Protein AF-A0AAV2MYN9-F1 (afdb_monomer_lite)

Radius of gyration: 18.27 Å; chains: 1; bounding box: 52×39×46 Å

Structure (mmCIF, N/CA/C/O backbone):
data_AF-A0AAV2MYN9-F1
#
_entry.id   AF-A0AAV2MYN9-F1
#
loop_
_atom_site.group_PDB
_atom_site.id
_atom_site.type_symbol
_atom_site.label_atom_id
_atom_site.label_alt_id
_atom_site.label_com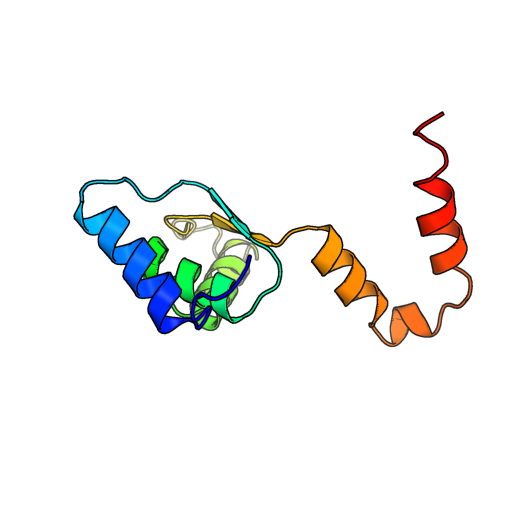p_id
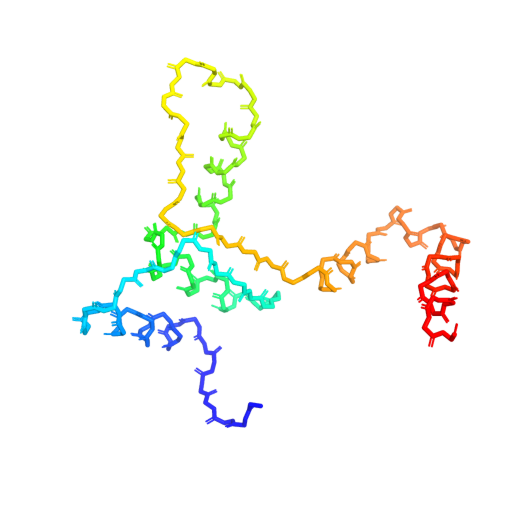_atom_site.label_asym_id
_atom_site.label_entity_id
_atom_site.label_seq_id
_atom_site.pdbx_PDB_ins_code
_atom_site.Cartn_x
_atom_site.Cartn_y
_atom_site.Cartn_z
_atom_site.occupancy
_atom_site.B_iso_or_equiv
_atom_site.auth_seq_id
_atom_site.auth_comp_id
_atom_site.auth_asym_id
_atom_site.auth_atom_id
_atom_site.pdbx_PDB_model_num
ATOM 1 N N . MET A 1 1 ? 2.064 -12.622 -17.242 1.00 49.38 1 MET A N 1
ATOM 2 C CA . MET A 1 1 ? 0.868 -11.763 -17.371 1.00 49.38 1 MET A CA 1
ATOM 3 C C . MET A 1 1 ? 0.956 -11.069 -18.715 1.00 49.38 1 MET A C 1
ATOM 5 O O . MET A 1 1 ? 1.755 -10.157 -18.871 1.00 49.38 1 MET A O 1
ATOM 9 N N . LEU A 1 2 ? 0.272 -11.617 -19.716 1.00 42.84 2 LEU A N 1
ATOM 10 C CA . LEU A 1 2 ? 0.293 -11.121 -21.089 1.00 42.84 2 LEU A CA 1
ATOM 11 C C . LEU A 1 2 ? -0.953 -10.252 -21.305 1.00 42.84 2 LEU A C 1
ATOM 13 O O . LEU A 1 2 ? -2.064 -10.744 -21.169 1.00 42.84 2 LEU A O 1
ATOM 17 N N . SER A 1 3 ? -0.732 -8.988 -21.676 1.00 50.91 3 SER A N 1
ATOM 18 C CA . SER A 1 3 ? -1.673 -8.143 -22.427 1.00 50.91 3 SER A CA 1
ATOM 19 C C . SER A 1 3 ? -2.965 -7.646 -21.743 1.00 50.91 3 SER A C 1
ATOM 21 O O . SER A 1 3 ? -3.985 -7.495 -22.413 1.00 50.91 3 SER A O 1
ATOM 23 N N . GLU A 1 4 ? -2.928 -7.247 -20.471 1.00 60.12 4 GLU A N 1
ATOM 24 C CA . GLU A 1 4 ? -3.925 -6.294 -19.955 1.00 60.12 4 GLU A CA 1
ATOM 25 C C . GLU A 1 4 ? -3.257 -4.973 -19.579 1.00 60.12 4 GLU A C 1
ATOM 27 O O . GLU A 1 4 ? -2.080 -4.907 -19.226 1.00 60.12 4 GLU A O 1
ATOM 32 N N . LYS A 1 5 ? -3.987 -3.871 -19.729 1.00 66.88 5 LYS A N 1
ATOM 33 C CA . LYS A 1 5 ? -3.485 -2.529 -19.440 1.00 66.88 5 LYS A CA 1
ATOM 34 C C . LYS A 1 5 ? -3.301 -2.406 -17.921 1.00 66.88 5 LYS A C 1
ATOM 36 O O . LYS A 1 5 ? -4.220 -2.035 -17.209 1.00 66.88 5 LYS A O 1
ATOM 41 N N . HIS A 1 6 ? -2.114 -2.732 -17.410 1.00 73.44 6 HIS A N 1
ATOM 42 C CA . HIS A 1 6 ? -1.792 -2.716 -15.975 1.00 73.44 6 HIS A CA 1
ATOM 43 C C . HIS A 1 6 ? -1.504 -1.298 -15.445 1.00 73.44 6 HIS A C 1
ATOM 45 O O . HIS A 1 6 ? -0.503 -1.066 -14.763 1.00 73.44 6 HIS A O 1
ATOM 51 N N . ASN A 1 7 ? -2.349 -0.324 -15.791 1.00 87.62 7 ASN A N 1
ATOM 52 C CA . ASN A 1 7 ? -2.272 1.005 -15.197 1.00 87.62 7 ASN A CA 1
ATOM 53 C C . ASN A 1 7 ? -3.039 1.039 -13.865 1.00 87.62 7 ASN A C 1
ATOM 55 O O . ASN A 1 7 ? -3.872 0.179 -13.576 1.00 87.62 7 ASN A O 1
ATOM 59 N N . THR A 1 8 ? -2.732 2.036 -13.036 1.00 91.69 8 THR A N 1
ATOM 60 C CA . THR A 1 8 ? -3.364 2.214 -11.723 1.00 91.69 8 THR A CA 1
ATOM 61 C C . THR A 1 8 ? -4.889 2.217 -11.819 1.00 91.69 8 THR A C 1
ATOM 63 O O . THR A 1 8 ? -5.550 1.516 -11.063 1.00 91.69 8 THR A O 1
ATOM 66 N N . GLU A 1 9 ? -5.432 2.973 -12.775 1.00 93.12 9 GLU A N 1
ATOM 67 C CA . GLU A 1 9 ? -6.873 3.180 -12.954 1.00 93.12 9 GLU A CA 1
ATOM 68 C C . GLU A 1 9 ? -7.614 1.870 -13.223 1.00 93.12 9 GLU A C 1
ATOM 70 O O . GLU A 1 9 ? -8.647 1.611 -12.612 1.00 93.12 9 GLU A O 1
ATOM 75 N N . PHE A 1 10 ? -7.077 1.027 -14.110 1.00 93.00 10 PHE A N 1
ATOM 76 C CA . PHE A 1 10 ? -7.695 -0.246 -14.463 1.00 93.00 10 PHE A CA 1
ATOM 77 C C . PHE A 1 10 ? -7.703 -1.214 -13.278 1.00 93.00 10 PHE A C 1
ATOM 79 O O . PHE A 1 10 ? -8.738 -1.799 -12.961 1.00 93.00 10 PHE A O 1
ATOM 86 N N . ILE A 1 11 ? -6.569 -1.337 -12.582 1.00 93.38 11 ILE A N 1
ATOM 87 C CA . ILE A 1 11 ? -6.442 -2.218 -11.414 1.00 93.38 11 ILE A CA 1
ATOM 88 C C . ILE A 1 11 ? -7.373 -1.737 -10.294 1.00 93.38 11 ILE A C 1
ATOM 90 O O . ILE A 1 11 ? -8.090 -2.535 -9.694 1.00 93.38 11 ILE A O 1
ATOM 94 N N . GLU A 1 12 ? -7.406 -0.430 -10.030 1.00 95.06 12 GLU A N 1
ATOM 95 C CA . GLU A 1 12 ? -8.267 0.153 -9.002 1.00 95.06 12 GLU A CA 1
ATOM 96 C C . GLU A 1 12 ? -9.748 -0.041 -9.338 1.00 95.06 12 GLU A C 1
ATOM 98 O O . GLU A 1 12 ? -10.535 -0.426 -8.471 1.00 95.06 12 GLU A O 1
ATOM 103 N N . TYR A 1 13 ? -10.132 0.176 -10.599 1.00 94.69 13 TYR A N 1
ATOM 104 C CA . TYR A 1 13 ? -11.493 -0.052 -11.072 1.00 94.69 13 TYR A CA 1
ATOM 105 C C . TYR A 1 13 ? -11.922 -1.509 -10.888 1.00 94.69 13 TYR A C 1
ATOM 107 O O . TYR A 1 13 ? -13.031 -1.769 -10.413 1.00 94.69 13 TYR A O 1
ATOM 115 N N . TRP A 1 14 ? -11.052 -2.457 -11.237 1.00 94.25 14 TRP A N 1
ATOM 116 C CA . TRP A 1 14 ? -11.329 -3.880 -11.077 1.00 94.25 14 TRP A CA 1
ATOM 117 C C . TRP A 1 14 ? -11.525 -4.246 -9.599 1.00 94.25 14 TRP A C 1
ATOM 119 O O . TRP A 1 14 ? -12.551 -4.827 -9.244 1.00 94.25 14 TRP A O 1
ATOM 129 N N . LEU A 1 15 ? -10.623 -3.800 -8.717 1.00 95.12 15 LEU A N 1
ATOM 130 C CA . LEU A 1 15 ? -10.719 -4.034 -7.271 1.00 95.12 15 LEU A CA 1
ATOM 131 C C . LEU A 1 15 ? -11.985 -3.414 -6.665 1.00 95.12 15 LEU A C 1
ATOM 133 O O . LEU A 1 15 ? -12.698 -4.070 -5.910 1.00 95.12 15 LEU A O 1
ATOM 137 N N . LYS A 1 16 ? -12.322 -2.170 -7.024 1.00 95.81 16 LYS A N 1
ATOM 138 C CA . LYS A 1 16 ? -13.561 -1.525 -6.560 1.00 95.81 16 LYS A CA 1
ATOM 139 C C . LYS A 1 16 ? -14.808 -2.223 -7.091 1.00 95.81 16 LYS A C 1
ATOM 141 O O . LYS A 1 16 ? -15.813 -2.291 -6.393 1.00 95.81 16 LYS A O 1
ATOM 146 N N . SER A 1 17 ? -14.772 -2.736 -8.319 1.00 95.94 17 SER A N 1
ATOM 147 C CA . SER A 1 17 ? -15.876 -3.522 -8.879 1.00 95.94 17 SER A CA 1
ATOM 148 C C . SER A 1 17 ? -16.081 -4.812 -8.099 1.00 95.94 17 SER A C 1
ATOM 150 O O . SER A 1 17 ? -17.211 -5.115 -7.734 1.00 95.94 17 SER A O 1
ATOM 152 N N . TRP A 1 18 ? -14.993 -5.495 -7.752 1.00 94.56 18 TRP A N 1
ATOM 153 C CA . TRP A 1 18 ? -15.032 -6.680 -6.906 1.00 94.56 18 TRP A CA 1
ATOM 154 C C . TRP A 1 18 ? -15.649 -6.393 -5.525 1.00 94.56 18 TRP A C 1
ATOM 156 O O . TRP A 1 18 ? -16.563 -7.103 -5.109 1.00 94.56 18 TRP A O 1
ATOM 166 N N . LEU A 1 19 ? -15.260 -5.294 -4.866 1.00 95.44 19 LEU A N 1
ATOM 167 C CA . LEU A 1 19 ? -15.880 -4.860 -3.602 1.00 95.44 19 LEU A CA 1
ATOM 168 C C . LEU A 1 19 ? -17.377 -4.535 -3.760 1.00 95.44 19 LEU A C 1
ATOM 170 O O . LEU A 1 19 ? -18.190 -4.924 -2.925 1.00 95.44 19 LEU A O 1
ATOM 174 N N . ARG A 1 20 ? -17.771 -3.860 -4.851 1.00 96.31 20 ARG A N 1
ATOM 175 C CA . ARG A 1 20 ? -19.185 -3.540 -5.143 1.00 96.31 20 ARG A CA 1
ATOM 176 C C . ARG A 1 20 ? -20.055 -4.778 -5.350 1.00 96.31 20 ARG A C 1
ATOM 178 O O . ARG A 1 20 ? -21.253 -4.710 -5.104 1.00 96.31 20 ARG A O 1
ATOM 185 N N . MET A 1 21 ? -19.469 -5.896 -5.774 1.00 96.75 21 MET A N 1
ATOM 186 C CA . MET A 1 21 ? -20.167 -7.181 -5.892 1.00 96.75 21 MET A CA 1
ATOM 187 C C . MET A 1 21 ? -20.395 -7.871 -4.534 1.00 96.75 21 MET A C 1
ATOM 189 O O . MET A 1 21 ? -20.936 -8.972 -4.500 1.00 96.75 21 MET A O 1
ATOM 193 N N . GLY A 1 22 ? -20.004 -7.238 -3.423 1.00 94.94 22 GLY A N 1
ATOM 194 C CA . GLY A 1 22 ? -20.201 -7.748 -2.066 1.00 94.94 22 GLY A CA 1
ATOM 195 C C . GLY A 1 22 ? -18.989 -8.481 -1.493 1.00 94.94 22 GLY A C 1
ATOM 196 O O . GLY A 1 22 ? -19.093 -9.065 -0.418 1.00 94.94 22 GLY A O 1
ATOM 197 N N . ALA A 1 23 ? -17.840 -8.458 -2.176 1.00 93.56 23 ALA A N 1
ATOM 198 C CA . ALA A 1 23 ? -16.608 -8.977 -1.600 1.00 93.56 23 ALA A CA 1
ATOM 199 C C . ALA A 1 23 ? -16.124 -8.072 -0.458 1.00 93.56 23 ALA A C 1
ATOM 201 O O . ALA A 1 23 ? -16.093 -6.846 -0.585 1.00 93.56 23 ALA A O 1
ATOM 202 N N . SER A 1 24 ? -15.699 -8.681 0.646 1.00 92.50 24 SER A N 1
ATOM 203 C CA . SER A 1 24 ? -15.069 -7.952 1.745 1.00 92.50 24 SER A CA 1
ATOM 204 C C . SER A 1 24 ? -13.631 -7.572 1.382 1.00 92.50 24 SER A C 1
ATOM 206 O O . SER A 1 24 ? -12.915 -8.397 0.802 1.00 92.50 24 SER A O 1
ATOM 208 N N . PRO A 1 25 ? -13.161 -6.367 1.751 1.00 92.50 25 PRO A N 1
ATOM 209 C CA . PRO A 1 25 ? -11.747 -6.045 1.638 1.00 92.50 25 PRO A CA 1
ATOM 210 C C . PRO A 1 25 ? -10.930 -7.005 2.520 1.00 92.50 25 PRO A C 1
ATOM 212 O O . PRO A 1 25 ? -11.371 -7.364 3.616 1.00 92.50 25 PRO A O 1
ATOM 215 N N . PRO A 1 26 ? -9.748 -7.449 2.065 1.00 94.38 26 PRO A N 1
ATOM 216 C CA . PRO A 1 26 ? -8.907 -8.331 2.860 1.00 94.38 26 PRO A CA 1
ATOM 217 C C . PRO A 1 26 ? -8.293 -7.570 4.042 1.00 94.38 26 PRO A C 1
ATOM 219 O O . PRO A 1 26 ? -8.039 -6.372 3.954 1.00 94.38 26 PRO A O 1
ATOM 222 N N . ASN A 1 27 ? -7.969 -8.265 5.132 1.00 94.12 27 ASN A N 1
ATOM 223 C CA . ASN A 1 27 ? -7.242 -7.650 6.253 1.00 94.12 27 ASN A CA 1
ATOM 224 C C . ASN A 1 27 ? -5.802 -7.273 5.865 1.00 94.12 27 ASN A C 1
ATOM 226 O O . ASN A 1 27 ? -5.245 -6.298 6.367 1.00 94.12 27 ASN A O 1
ATOM 230 N N . GLU A 1 28 ? -5.197 -8.045 4.961 1.00 94.38 28 GLU A N 1
ATOM 231 C CA . GLU A 1 28 ? -3.837 -7.847 4.469 1.00 94.38 28 GLU A CA 1
ATOM 232 C C . GLU A 1 28 ? -3.770 -8.171 2.970 1.00 94.38 28 GLU A C 1
ATOM 234 O O . GLU A 1 28 ? -4.359 -9.152 2.517 1.00 94.38 28 GLU A O 1
ATOM 239 N N . ALA A 1 29 ? -3.060 -7.354 2.193 1.00 93.12 29 ALA A N 1
ATOM 240 C CA . ALA A 1 29 ? -2.833 -7.574 0.769 1.00 93.12 29 ALA A CA 1
ATOM 241 C C . ALA A 1 29 ? -1.332 -7.566 0.461 1.00 93.12 29 ALA A C 1
ATOM 243 O O . ALA A 1 29 ? -0.628 -6.595 0.745 1.00 93.12 29 ALA A O 1
ATOM 244 N N . HIS A 1 30 ? -0.854 -8.645 -0.158 1.00 91.00 30 HIS A N 1
ATOM 245 C CA . HIS A 1 30 ? 0.528 -8.782 -0.605 1.00 91.00 30 HIS A CA 1
ATOM 246 C C . HIS A 1 30 ? 0.645 -8.381 -2.072 1.00 91.00 30 HIS A C 1
ATOM 248 O O . HIS A 1 30 ? -0.122 -8.844 -2.915 1.00 91.00 30 HIS A O 1
ATOM 254 N N . CYS A 1 31 ? 1.622 -7.541 -2.395 1.00 87.75 31 CYS A N 1
ATOM 255 C CA . CYS A 1 31 ? 1.882 -7.139 -3.771 1.00 87.75 31 CYS A CA 1
ATOM 256 C C . CYS A 1 31 ? 3.378 -6.961 -4.043 1.00 87.75 31 CYS A C 1
ATOM 258 O O . CYS A 1 31 ? 4.177 -6.717 -3.139 1.00 87.75 31 CYS A O 1
ATOM 260 N N . GLY A 1 32 ? 3.770 -7.076 -5.312 1.00 84.19 32 GLY A N 1
ATOM 261 C CA . GLY A 1 32 ? 5.110 -6.683 -5.749 1.00 84.19 32 GLY A CA 1
ATOM 262 C C . GLY A 1 32 ? 5.302 -5.163 -5.699 1.00 84.19 32 GLY A C 1
ATOM 263 O O . GLY A 1 32 ? 4.342 -4.399 -5.582 1.00 84.19 32 GLY A O 1
ATOM 264 N N . TRP A 1 33 ? 6.543 -4.694 -5.858 1.00 80.44 33 TRP A N 1
ATOM 265 C CA . TRP A 1 33 ? 6.873 -3.261 -5.797 1.00 80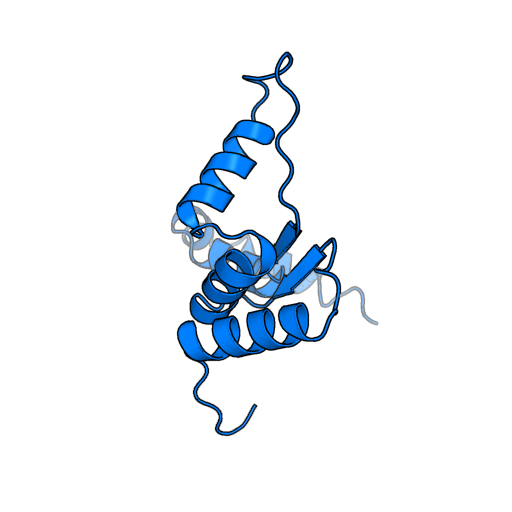.44 33 TRP A CA 1
ATOM 266 C C . TRP A 1 33 ? 6.543 -2.489 -7.093 1.00 80.44 33 TRP A C 1
ATOM 268 O O . TRP A 1 33 ? 7.338 -1.699 -7.602 1.00 80.44 33 TRP A O 1
ATOM 278 N N . SER A 1 34 ? 5.352 -2.708 -7.653 1.00 87.00 34 SER A N 1
ATOM 279 C CA . SER A 1 34 ? 4.833 -1.904 -8.762 1.00 87.00 34 SER A CA 1
ATOM 280 C C . SER A 1 34 ? 4.061 -0.712 -8.216 1.00 87.00 34 SER A C 1
ATOM 282 O O . SER A 1 34 ? 3.084 -0.872 -7.484 1.00 87.00 34 SER A O 1
ATOM 284 N N . ARG A 1 35 ? 4.453 0.500 -8.623 1.00 87.44 35 ARG A N 1
ATOM 285 C CA . ARG A 1 35 ? 3.754 1.728 -8.220 1.00 87.44 35 ARG A CA 1
ATOM 286 C C . ARG A 1 35 ? 2.273 1.694 -8.602 1.00 87.44 35 ARG A C 1
ATOM 288 O O . ARG A 1 35 ? 1.452 2.159 -7.817 1.00 87.44 35 ARG A O 1
ATOM 295 N N . ALA A 1 36 ? 1.934 1.121 -9.758 1.00 91.06 36 ALA A N 1
ATOM 296 C CA . ALA A 1 36 ? 0.548 0.996 -10.201 1.00 91.06 36 ALA A CA 1
ATOM 297 C C . ALA A 1 36 ? -0.270 0.094 -9.262 1.00 91.06 36 ALA A C 1
ATOM 299 O O . ALA A 1 36 ? -1.347 0.491 -8.827 1.00 91.06 36 ALA A O 1
ATOM 300 N N . LEU A 1 37 ? 0.283 -1.065 -8.875 1.00 91.75 37 LEU A N 1
ATOM 301 C CA . LEU A 1 37 ? -0.370 -1.998 -7.948 1.00 91.75 37 LEU A CA 1
ATOM 302 C C . LEU A 1 37 ? -0.562 -1.379 -6.563 1.00 91.75 37 LEU A C 1
ATOM 304 O O . LEU A 1 37 ? -1.673 -1.378 -6.045 1.00 91.75 37 LEU A O 1
ATOM 308 N N . VAL A 1 38 ? 0.498 -0.812 -5.981 1.00 92.38 38 VAL A N 1
ATOM 309 C CA . VAL A 1 38 ? 0.428 -0.214 -4.637 1.00 92.38 38 VAL A CA 1
ATOM 310 C C . VAL A 1 38 ? -0.572 0.946 -4.610 1.00 92.38 38 VAL A C 1
ATOM 312 O O . VAL A 1 38 ? -1.335 1.073 -3.654 1.00 92.38 38 VAL A O 1
ATOM 315 N N . THR A 1 39 ? -0.611 1.768 -5.668 1.00 94.25 39 THR A N 1
ATOM 316 C CA . THR A 1 39 ? -1.544 2.905 -5.741 1.00 94.25 39 THR A CA 1
ATOM 317 C C . THR A 1 39 ? -2.981 2.412 -5.838 1.00 94.25 39 THR A C 1
ATOM 319 O O . THR A 1 39 ? -3.829 2.869 -5.077 1.00 94.25 39 THR A O 1
ATOM 322 N N . ALA A 1 40 ? -3.238 1.439 -6.715 1.00 95.31 40 ALA A N 1
ATOM 323 C CA . ALA A 1 40 ? -4.567 0.880 -6.907 1.00 95.31 40 ALA A CA 1
ATOM 324 C C . ALA A 1 40 ? -5.097 0.187 -5.643 1.00 95.31 40 ALA A C 1
ATOM 326 O O . ALA A 1 40 ? -6.251 0.386 -5.273 1.00 95.31 40 ALA A O 1
ATOM 327 N N . LEU A 1 41 ? -4.250 -0.575 -4.943 1.00 95.06 41 LEU A N 1
ATOM 328 C CA . LEU A 1 41 ? -4.599 -1.229 -3.679 1.00 95.06 41 LEU A CA 1
ATOM 329 C C . LEU A 1 41 ? -4.908 -0.208 -2.575 1.00 95.06 41 LEU A C 1
ATOM 331 O O . LEU A 1 41 ? -5.914 -0.347 -1.882 1.00 95.06 41 LEU A O 1
ATOM 335 N N . CYS A 1 42 ? -4.088 0.842 -2.436 1.00 95.31 42 CYS A N 1
ATOM 336 C CA . CYS A 1 42 ? -4.357 1.941 -1.502 1.00 95.31 42 CYS A CA 1
ATOM 337 C C . CYS A 1 42 ? -5.701 2.624 -1.794 1.00 95.31 42 CYS A C 1
ATOM 339 O O . CYS A 1 42 ? -6.493 2.831 -0.875 1.00 95.31 42 CYS A O 1
ATOM 341 N N . GLY A 1 43 ? -5.973 2.944 -3.062 1.00 95.19 43 GLY A N 1
ATOM 342 C CA . GLY A 1 43 ? -7.208 3.614 -3.469 1.00 95.19 43 GLY A CA 1
ATOM 343 C C . GLY A 1 43 ? -8.450 2.738 -3.301 1.00 95.19 43 GLY A C 1
ATOM 344 O O . GLY A 1 43 ? -9.480 3.211 -2.822 1.00 95.19 43 GLY A O 1
ATOM 345 N N . ALA A 1 44 ? -8.358 1.453 -3.650 1.00 96.06 44 ALA A N 1
ATOM 346 C CA . ALA A 1 44 ? -9.484 0.529 -3.578 1.00 96.06 44 ALA A CA 1
ATOM 347 C C . ALA A 1 44 ? -9.814 0.098 -2.144 1.00 96.06 44 ALA A C 1
ATOM 349 O O . ALA A 1 44 ? -10.979 0.135 -1.758 1.00 96.06 44 ALA A O 1
ATOM 350 N N . PHE A 1 45 ? -8.810 -0.296 -1.356 1.00 95.75 45 PHE A N 1
ATOM 351 C CA . PHE A 1 45 ? -9.040 -0.904 -0.043 1.00 95.75 45 PHE A CA 1
ATOM 352 C C . PHE A 1 45 ? -8.965 0.080 1.124 1.00 95.75 45 PHE A C 1
ATOM 354 O O . PHE A 1 45 ? -9.686 -0.081 2.104 1.00 95.75 45 PHE A O 1
ATOM 361 N N . ASN A 1 46 ? -8.132 1.117 1.018 1.00 94.38 46 ASN A N 1
ATOM 362 C CA . ASN A 1 46 ? -7.918 2.080 2.101 1.00 94.38 46 ASN A CA 1
ATOM 363 C C . ASN A 1 46 ? -8.487 3.472 1.800 1.00 94.38 46 ASN A C 1
ATOM 365 O O . ASN A 1 46 ? -8.482 4.318 2.688 1.00 94.38 46 ASN A O 1
ATOM 369 N N . GLN A 1 47 ? -8.978 3.715 0.576 1.00 94.12 47 GLN A N 1
ATOM 370 C CA . GLN A 1 47 ? -9.545 4.998 0.132 1.00 94.12 47 GLN A CA 1
ATOM 371 C C . GLN A 1 47 ? -8.599 6.190 0.365 1.00 94.12 47 GLN A C 1
ATOM 373 O O . GLN A 1 47 ? -9.019 7.304 0.675 1.00 94.12 47 GLN A O 1
ATOM 378 N N . GLN A 1 48 ? -7.294 5.951 0.231 1.00 93.50 48 GLN A N 1
ATOM 379 C CA . GLN A 1 48 ? -6.247 6.930 0.504 1.00 93.50 48 GLN A CA 1
ATOM 380 C C . GLN A 1 48 ? -5.191 6.924 -0.599 1.00 93.50 48 GLN A C 1
ATOM 382 O O . GLN A 1 48 ? -5.007 5.942 -1.317 1.00 93.50 48 GLN A O 1
ATOM 387 N N . THR A 1 49 ? -4.448 8.026 -0.711 1.00 94.56 49 THR A N 1
ATOM 388 C CA . THR A 1 49 ? -3.213 8.045 -1.502 1.00 94.56 49 THR A CA 1
ATOM 389 C C . THR A 1 49 ? -2.121 7.257 -0.778 1.00 94.56 49 THR A C 1
ATOM 391 O O . THR A 1 49 ? -2.127 7.166 0.451 1.00 94.56 49 THR A O 1
ATOM 394 N N . ILE A 1 50 ? -1.127 6.753 -1.520 1.00 92.94 50 ILE A N 1
ATOM 395 C CA . ILE A 1 50 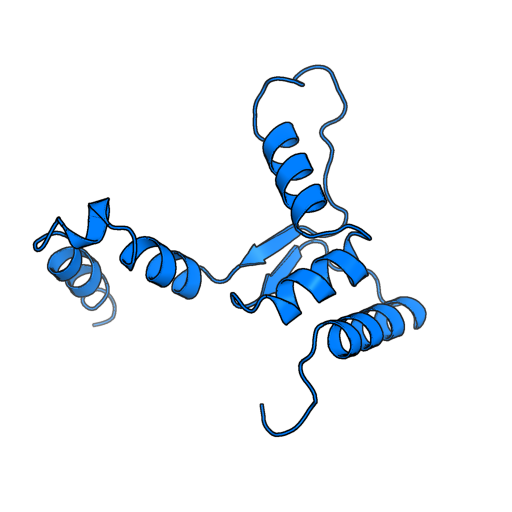? 0.036 6.078 -0.913 1.00 92.94 50 ILE A CA 1
ATOM 396 C C . ILE A 1 50 ? 0.708 6.981 0.126 1.00 92.94 50 ILE A C 1
ATOM 398 O O . ILE A 1 50 ? 1.081 6.511 1.195 1.00 92.94 50 ILE A O 1
ATOM 402 N N . LYS A 1 51 ? 0.851 8.279 -0.177 1.00 93.62 51 LYS A N 1
ATOM 403 C CA . LYS A 1 51 ? 1.485 9.238 0.731 1.00 93.62 51 LYS A CA 1
ATOM 404 C C . LYS A 1 51 ? 0.746 9.293 2.069 1.00 93.62 51 LYS A C 1
ATOM 406 O O . LYS A 1 51 ? 1.362 9.075 3.103 1.00 93.62 51 LYS A O 1
ATOM 411 N N . ASN A 1 52 ? -0.568 9.514 2.042 1.00 93.12 52 ASN A N 1
ATOM 412 C CA . ASN A 1 52 ? -1.367 9.620 3.264 1.00 93.12 52 ASN A CA 1
ATOM 413 C C . ASN A 1 52 ? -1.383 8.304 4.048 1.00 93.12 52 ASN A C 1
ATOM 415 O O . ASN A 1 52 ? -1.326 8.326 5.274 1.00 93.12 52 ASN A O 1
ATOM 419 N N . TYR A 1 53 ? -1.426 7.172 3.343 1.00 93.19 53 TYR A N 1
ATOM 420 C CA . TYR A 1 53 ? -1.352 5.843 3.942 1.00 93.19 53 TYR A CA 1
ATOM 421 C C . TYR A 1 53 ? -0.025 5.631 4.689 1.00 93.19 53 TYR A C 1
ATOM 423 O O . TYR A 1 53 ? -0.026 5.234 5.853 1.00 93.19 53 TYR A O 1
ATOM 431 N N . VAL A 1 54 ? 1.107 5.947 4.050 1.00 91.25 54 VAL A N 1
ATOM 432 C CA . VAL A 1 54 ? 2.442 5.822 4.657 1.00 91.25 54 VAL A CA 1
ATOM 433 C C . VAL A 1 54 ? 2.618 6.795 5.820 1.00 91.25 54 VAL A C 1
ATOM 435 O O . VAL A 1 54 ? 3.094 6.379 6.873 1.00 91.25 54 VAL A O 1
ATOM 438 N N . ASP A 1 55 ? 2.199 8.052 5.667 1.00 90.75 55 ASP A N 1
ATOM 439 C CA . ASP A 1 55 ? 2.292 9.064 6.725 1.00 90.75 55 ASP A CA 1
ATOM 440 C C . ASP A 1 55 ? 1.477 8.643 7.961 1.00 90.75 55 ASP A C 1
ATOM 442 O O . ASP A 1 55 ? 1.952 8.743 9.093 1.00 90.75 55 ASP A O 1
ATOM 446 N N . SER A 1 56 ? 0.271 8.104 7.747 1.00 88.19 56 SER A N 1
ATOM 447 C CA . SER A 1 56 ? -0.617 7.653 8.826 1.00 88.19 56 SER A CA 1
ATOM 448 C C . SER A 1 56 ? -0.081 6.397 9.520 1.00 88.19 56 SER A C 1
ATOM 450 O O . SER A 1 56 ? -0.128 6.298 10.748 1.00 88.19 56 SER A O 1
ATOM 452 N N . LEU A 1 57 ? 0.491 5.455 8.760 1.00 88.31 57 LEU A N 1
ATOM 453 C CA . LEU A 1 57 ? 1.185 4.293 9.322 1.00 88.31 57 LEU A CA 1
ATOM 454 C C . LEU A 1 57 ? 2.416 4.701 10.128 1.00 88.31 57 LEU A C 1
ATOM 456 O O . LEU A 1 57 ? 2.630 4.175 11.219 1.00 88.31 57 LEU A O 1
ATOM 460 N N . PHE A 1 58 ? 3.217 5.628 9.603 1.00 87.94 58 PHE A N 1
ATOM 461 C CA . PHE A 1 58 ? 4.406 6.126 10.283 1.00 87.94 58 PHE A CA 1
ATOM 462 C C . PHE A 1 58 ? 4.030 6.773 11.614 1.00 87.94 58 PHE A C 1
ATOM 464 O O . PHE A 1 58 ? 4.581 6.390 12.642 1.00 87.94 58 PHE A O 1
ATOM 471 N N . LEU A 1 59 ? 3.034 7.664 11.607 1.00 85.56 59 LEU A N 1
ATOM 472 C CA . LEU A 1 59 ? 2.532 8.326 12.810 1.00 85.56 59 LEU A CA 1
ATOM 473 C C . LEU A 1 59 ? 1.936 7.336 13.823 1.00 85.56 59 LEU A C 1
ATOM 475 O O . LEU A 1 59 ? 2.066 7.534 15.026 1.00 85.56 59 LEU A O 1
ATOM 479 N N . SER A 1 60 ? 1.289 6.263 13.358 1.00 82.88 60 SER A N 1
ATOM 480 C CA . SER A 1 60 ? 0.791 5.210 14.250 1.00 82.88 60 SER A CA 1
ATOM 481 C C . SER A 1 60 ? 1.913 4.332 14.819 1.00 82.88 60 SER A C 1
ATOM 483 O O . SER A 1 60 ? 1.743 3.760 15.898 1.00 82.88 60 SER A O 1
ATOM 485 N N . ALA A 1 61 ? 3.024 4.168 14.099 1.00 83.06 61 ALA A N 1
ATOM 486 C CA . ALA A 1 61 ? 4.160 3.355 14.525 1.00 83.06 61 ALA A CA 1
ATOM 487 C C . ALA A 1 61 ? 5.095 4.116 15.479 1.00 83.06 61 ALA A C 1
ATOM 489 O O . ALA A 1 61 ? 5.670 3.521 16.398 1.00 83.06 61 ALA A O 1
ATOM 490 N N . THR A 1 62 ? 5.246 5.429 15.296 1.00 80.94 62 THR A N 1
ATOM 491 C CA . THR A 1 62 ? 6.017 6.286 16.195 1.00 80.94 62 THR A CA 1
ATOM 492 C C . THR A 1 62 ? 5.170 6.648 17.420 1.00 80.94 62 THR A C 1
ATOM 494 O O . THR A 1 62 ? 4.033 7.094 17.340 1.00 80.94 62 THR A O 1
ATOM 497 N N . LYS A 1 63 ? 5.711 6.405 18.619 1.00 63.19 63 LYS A N 1
ATOM 498 C CA . LYS A 1 63 ? 5.003 6.467 19.917 1.00 63.19 63 LYS A CA 1
ATOM 499 C C . LYS A 1 63 ? 4.534 7.873 20.353 1.00 63.19 63 LYS A C 1
ATOM 501 O O . LYS A 1 63 ? 4.238 8.051 21.534 1.00 63.19 63 LYS A O 1
ATOM 506 N N . GLU A 1 64 ? 4.447 8.857 19.459 1.00 58.28 64 GLU A N 1
ATOM 507 C CA . GLU A 1 64 ? 3.980 10.213 19.790 1.00 58.28 64 GLU A CA 1
ATOM 508 C C . GLU A 1 64 ? 2.492 10.257 20.178 1.00 58.28 64 GLU A C 1
ATOM 510 O O . GLU A 1 64 ? 2.071 11.167 20.883 1.00 58.28 64 GLU A O 1
ATOM 515 N N . ASN A 1 65 ? 1.705 9.228 19.841 1.00 52.62 65 ASN A N 1
ATOM 516 C CA . ASN A 1 65 ? 0.266 9.172 20.120 1.00 52.62 65 ASN A CA 1
ATOM 517 C C . ASN A 1 65 ? -0.155 8.011 21.044 1.00 52.62 65 ASN A C 1
ATOM 519 O O . ASN A 1 65 ? -1.152 7.339 20.803 1.00 52.62 65 ASN A O 1
ATOM 523 N N . LYS A 1 66 ? 0.550 7.772 22.163 1.00 54.72 66 LYS A N 1
ATOM 524 C CA . LYS A 1 66 ? 0.145 6.743 23.159 1.00 54.72 66 LYS A CA 1
ATOM 525 C C . LYS A 1 66 ? -1.252 6.950 23.785 1.00 54.72 66 LYS A C 1
ATOM 527 O O . LYS A 1 66 ? -1.708 6.068 24.506 1.00 54.72 66 LYS A O 1
ATOM 532 N N . LYS A 1 67 ? -1.908 8.094 23.558 1.00 54.22 67 LYS A N 1
ATOM 533 C CA . LYS A 1 67 ? -3.230 8.433 24.119 1.00 54.22 67 LYS A CA 1
ATOM 534 C C . LYS A 1 67 ? -4.364 8.507 23.089 1.00 54.22 67 LYS A C 1
ATOM 536 O O . LYS A 1 67 ? -5.515 8.601 23.498 1.00 54.22 67 LYS A O 1
ATOM 541 N N . CYS A 1 68 ? -4.069 8.438 21.793 1.00 49.72 68 CYS A N 1
ATOM 542 C CA . CYS A 1 68 ? -5.085 8.485 20.744 1.00 49.72 68 CYS A CA 1
ATOM 543 C C . CYS A 1 68 ? -5.251 7.092 20.143 1.00 49.72 68 CYS A C 1
ATOM 545 O O . CYS A 1 68 ? -4.258 6.402 19.915 1.00 49.72 68 CYS A O 1
ATOM 547 N N . ASN A 1 69 ? -6.501 6.683 19.908 1.00 56.00 69 ASN A N 1
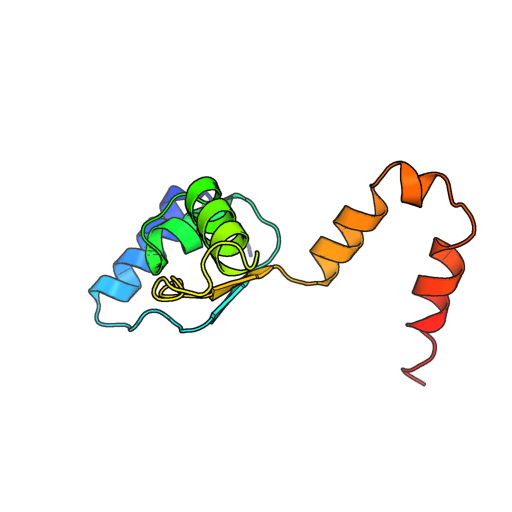ATOM 548 C CA . ASN A 1 69 ? -6.857 5.455 19.198 1.00 56.00 69 ASN A CA 1
ATOM 549 C C . ASN A 1 69 ? -5.879 5.209 18.042 1.00 56.00 69 ASN A C 1
ATOM 551 O O . ASN A 1 69 ? -5.808 6.018 17.117 1.00 56.00 69 ASN A O 1
ATOM 555 N N . GLN A 1 70 ? -5.100 4.126 18.133 1.00 68.19 70 GLN A N 1
ATOM 556 C CA . GLN A 1 70 ? -4.131 3.749 17.107 1.00 68.19 70 GLN A CA 1
ATOM 557 C C . GLN A 1 70 ? -4.882 3.592 15.789 1.00 68.19 70 GLN A C 1
ATOM 559 O O . GLN A 1 70 ? -5.667 2.654 15.630 1.00 68.19 70 GLN A O 1
ATOM 564 N N . TRP A 1 71 ? -4.683 4.533 14.868 1.00 78.94 71 TRP A N 1
ATOM 565 C CA . TRP A 1 71 ? -5.256 4.429 13.539 1.00 78.94 71 TRP A CA 1
ATOM 566 C C . TRP A 1 71 ? -4.724 3.153 12.885 1.00 78.94 71 TRP A C 1
ATOM 568 O O . TRP A 1 71 ? -3.517 2.913 12.855 1.00 78.94 71 TRP A O 1
ATOM 578 N N . ARG A 1 72 ? -5.632 2.318 12.383 1.00 82.56 72 ARG A N 1
ATOM 579 C CA . ARG A 1 72 ? -5.287 1.119 11.623 1.00 82.56 72 ARG A CA 1
ATOM 580 C C . ARG A 1 72 ? -5.935 1.211 10.252 1.00 82.56 72 ARG A C 1
ATOM 582 O O . ARG A 1 72 ? -7.121 1.541 10.183 1.00 82.56 72 ARG A O 1
ATOM 589 N N . PRO A 1 73 ? -5.187 0.928 9.176 1.00 88.62 73 PRO A N 1
ATOM 590 C CA . PRO A 1 73 ? -5.794 0.869 7.863 1.00 88.62 73 PRO A CA 1
ATOM 591 C C . PRO A 1 73 ? -6.793 -0.298 7.802 1.00 88.62 73 PRO A C 1
ATOM 593 O O . PRO A 1 73 ? -6.536 -1.335 8.421 1.00 88.62 73 PRO A O 1
ATOM 596 N N . PRO A 1 74 ? -7.896 -0.164 7.043 1.00 91.44 74 PRO A N 1
ATOM 597 C CA . PRO A 1 74 ? -8.802 -1.277 6.756 1.00 91.44 74 PRO A CA 1
ATOM 598 C C . PRO A 1 74 ? -8.084 -2.504 6.181 1.00 91.44 74 PRO A C 1
ATOM 600 O O . PRO A 1 74 ? -8.376 -3.630 6.574 1.00 91.44 74 PRO A O 1
ATOM 603 N N . THR A 1 75 ? -7.107 -2.277 5.299 1.00 94.75 75 THR A N 1
ATOM 604 C CA . THR A 1 75 ? -6.278 -3.322 4.699 1.00 94.75 75 THR A CA 1
ATOM 605 C C . THR A 1 75 ? -4.806 -2.965 4.826 1.00 94.75 75 THR A C 1
ATOM 607 O O . THR A 1 75 ? -4.340 -1.951 4.295 1.00 94.75 75 THR A O 1
ATOM 610 N N . PHE A 1 76 ? -4.035 -3.832 5.474 1.00 94.06 76 PHE A N 1
ATOM 611 C CA . PHE A 1 76 ? -2.590 -3.679 5.558 1.00 94.06 76 PHE A CA 1
ATOM 612 C C . PHE A 1 76 ? -1.922 -4.104 4.245 1.00 94.06 76 PHE A C 1
ATOM 614 O O . PHE A 1 76 ? -2.091 -5.224 3.775 1.00 94.06 76 PHE A O 1
ATOM 621 N N . LEU A 1 77 ? -1.153 -3.213 3.627 1.00 93.19 77 LEU A N 1
ATOM 622 C CA . LEU A 1 77 ? -0.414 -3.512 2.401 1.00 93.19 77 LEU A CA 1
ATOM 623 C C . LEU A 1 77 ? 1.002 -3.986 2.722 1.00 93.19 77 LEU A C 1
ATOM 625 O O . LEU A 1 77 ? 1.782 -3.250 3.330 1.00 93.19 77 LEU A O 1
ATOM 629 N N . ARG A 1 78 ? 1.356 -5.182 2.245 1.00 90.12 78 ARG A N 1
ATOM 630 C CA . ARG A 1 78 ? 2.722 -5.708 2.284 1.00 90.12 78 ARG A CA 1
ATOM 631 C C . ARG A 1 78 ? 3.333 -5.734 0.897 1.00 90.12 78 ARG A C 1
ATOM 633 O O . ARG A 1 78 ? 2.752 -6.264 -0.050 1.00 90.12 78 ARG A O 1
ATOM 640 N N . VAL A 1 79 ? 4.534 -5.178 0.801 1.00 86.19 79 VAL A N 1
ATOM 641 C CA . VAL A 1 79 ? 5.362 -5.277 -0.399 1.00 86.19 79 VAL A CA 1
ATOM 642 C C . VAL A 1 79 ? 6.271 -6.490 -0.256 1.00 86.19 79 VAL A C 1
ATOM 644 O O . VAL A 1 79 ? 6.858 -6.703 0.804 1.00 86.19 79 VAL A O 1
ATOM 647 N N . ASP A 1 80 ? 6.380 -7.275 -1.321 1.00 82.62 80 ASP A N 1
ATOM 648 C CA . ASP A 1 80 ? 7.259 -8.439 -1.391 1.00 82.62 80 ASP A CA 1
ATOM 649 C C . ASP A 1 80 ? 8.715 -8.103 -0.992 1.00 82.62 80 ASP A C 1
ATOM 651 O O . ASP A 1 80 ? 9.346 -7.181 -1.525 1.00 82.62 80 ASP A O 1
ATOM 655 N N . VAL A 1 81 ? 9.242 -8.892 -0.050 1.00 71.25 81 VAL A N 1
ATOM 656 C CA . VAL A 1 81 ? 10.557 -8.740 0.586 1.00 71.25 81 VAL A CA 1
ATOM 657 C C . VAL A 1 81 ? 11.688 -8.792 -0.437 1.00 71.25 81 VAL A C 1
ATOM 659 O O . VAL A 1 81 ? 12.648 -8.035 -0.301 1.00 71.25 81 VAL A O 1
ATOM 662 N N . ALA A 1 82 ? 11.577 -9.605 -1.493 1.00 74.00 82 ALA A N 1
ATOM 663 C CA . ALA A 1 82 ? 12.619 -9.697 -2.520 1.00 74.00 82 ALA A CA 1
ATOM 664 C C . ALA A 1 82 ? 12.857 -8.344 -3.215 1.00 74.00 82 ALA A C 1
ATOM 666 O O . ALA A 1 82 ? 13.998 -7.927 -3.441 1.00 74.00 82 ALA A O 1
ATOM 667 N N . HIS A 1 83 ? 11.780 -7.603 -3.479 1.00 68.38 83 HIS A N 1
ATOM 668 C CA . HIS A 1 83 ? 11.850 -6.275 -4.076 1.00 68.38 83 HIS A CA 1
ATOM 669 C C . HIS A 1 83 ? 12.406 -5.231 -3.101 1.00 68.38 83 HIS A C 1
ATOM 671 O O . HIS A 1 83 ? 13.176 -4.360 -3.509 1.00 68.38 83 HIS A O 1
ATOM 677 N N . VAL A 1 84 ? 12.064 -5.337 -1.812 1.00 70.31 84 VAL A N 1
ATOM 678 C CA . VAL A 1 84 ? 12.620 -4.475 -0.757 1.00 70.31 84 VAL A CA 1
ATOM 679 C C . VAL A 1 84 ? 14.122 -4.707 -0.612 1.00 70.31 84 VAL A C 1
ATOM 681 O O . VAL A 1 84 ? 14.889 -3.746 -0.611 1.00 70.31 84 VAL A O 1
ATOM 684 N N . MET A 1 85 ? 14.568 -5.965 -0.579 1.00 75.50 85 MET A N 1
ATOM 685 C CA . MET A 1 85 ? 15.990 -6.303 -0.540 1.00 75.50 85 MET A CA 1
ATOM 686 C C . MET A 1 85 ? 16.719 -5.743 -1.762 1.00 75.50 85 MET A C 1
ATOM 688 O O . MET A 1 85 ? 17.724 -5.054 -1.601 1.00 75.50 85 MET A O 1
ATOM 692 N N . HIS A 1 86 ? 16.176 -5.939 -2.970 1.00 76.00 86 HIS A N 1
ATOM 693 C CA . HIS A 1 86 ? 16.729 -5.363 -4.199 1.00 76.00 86 HIS A CA 1
ATOM 694 C C . HIS A 1 86 ? 16.775 -3.825 -4.183 1.00 76.00 86 HIS A C 1
ATOM 696 O O . HIS A 1 86 ? 17.660 -3.220 -4.785 1.00 76.00 86 HIS A O 1
ATOM 702 N N . PHE A 1 87 ? 15.840 -3.159 -3.508 1.00 76.00 87 PHE A N 1
ATOM 703 C CA . PHE A 1 87 ? 15.886 -1.709 -3.339 1.00 76.00 87 PHE A CA 1
ATOM 704 C C . PHE A 1 87 ? 16.992 -1.280 -2.371 1.00 76.00 87 PHE A C 1
ATOM 706 O O . PHE A 1 87 ? 17.779 -0.391 -2.703 1.00 76.00 87 PHE A O 1
ATOM 713 N N . CYS A 1 88 ? 17.099 -1.944 -1.218 1.00 79.12 88 CYS A N 1
ATOM 714 C CA . CYS A 1 88 ? 18.174 -1.712 -0.257 1.00 79.12 88 CYS A CA 1
ATOM 715 C C . CYS A 1 88 ? 19.546 -1.917 -0.909 1.00 79.12 88 CYS A C 1
ATOM 717 O O . CYS A 1 88 ? 20.464 -1.134 -0.665 1.00 79.12 88 CYS A O 1
ATOM 719 N N . THR A 1 89 ? 19.686 -2.894 -1.818 1.00 76.19 89 THR A N 1
ATOM 720 C CA . THR A 1 89 ? 20.977 -3.133 -2.477 1.00 76.19 89 THR A CA 1
ATOM 721 C C . THR A 1 89 ? 21.469 -1.954 -3.322 1.00 76.19 89 THR A C 1
ATOM 723 O O . THR A 1 89 ? 22.671 -1.785 -3.534 1.00 76.19 89 THR A O 1
ATOM 726 N N . LYS A 1 90 ? 20.550 -1.092 -3.774 1.00 78.00 90 LYS A N 1
ATOM 727 C CA . LYS A 1 90 ? 20.858 0.098 -4.576 1.00 78.00 90 LYS A CA 1
ATOM 728 C C . LYS A 1 90 ? 21.291 1.302 -3.742 1.00 78.00 90 LYS A C 1
ATOM 730 O O . LYS A 1 90 ? 21.710 2.308 -4.320 1.00 78.00 90 LYS A O 1
ATOM 735 N N . TRP A 1 91 ? 21.202 1.249 -2.413 1.00 83.19 91 TRP A N 1
ATOM 736 C CA . TRP A 1 91 ? 21.596 2.366 -1.558 1.00 83.19 91 TRP A CA 1
ATOM 737 C C . TRP A 1 91 ? 23.100 2.613 -1.620 1.00 83.19 91 TRP A C 1
ATOM 739 O O . TRP A 1 91 ? 23.905 1.689 -1.517 1.00 83.19 91 TRP A O 1
ATOM 749 N N . LYS A 1 92 ? 23.494 3.886 -1.754 1.00 80.19 92 LYS A N 1
ATOM 750 C CA . LYS A 1 92 ? 24.903 4.288 -1.907 1.00 80.19 92 LYS A CA 1
ATOM 751 C C . LYS A 1 92 ? 25.781 3.794 -0.752 1.00 80.19 92 LYS A C 1
ATOM 753 O O . LYS A 1 92 ? 26.896 3.347 -0.994 1.00 80.19 92 LYS A O 1
ATOM 758 N N . CYS A 1 93 ? 25.263 3.834 0.476 1.00 78.25 93 CYS A N 1
ATOM 759 C CA . CYS A 1 93 ? 25.962 3.368 1.674 1.00 78.25 93 CYS A CA 1
ATOM 760 C C . CYS A 1 93 ? 26.236 1.857 1.664 1.00 78.25 93 CYS A C 1
ATOM 762 O O . CYS A 1 93 ? 27.292 1.434 2.123 1.00 78.25 93 CYS A O 1
ATOM 764 N N . ILE A 1 94 ? 25.329 1.055 1.100 1.00 70.38 94 ILE A N 1
ATOM 765 C CA . ILE A 1 94 ? 25.488 -0.401 1.013 1.00 70.38 94 ILE A CA 1
ATOM 766 C C . ILE A 1 94 ? 26.326 -0.764 -0.222 1.00 70.38 94 ILE A C 1
ATOM 768 O O . ILE A 1 94 ? 27.226 -1.590 -0.138 1.00 70.38 94 ILE A O 1
ATOM 772 N N . LYS A 1 95 ? 26.134 -0.077 -1.354 1.00 67.25 95 LYS A N 1
ATOM 773 C CA . LYS A 1 95 ? 26.936 -0.264 -2.577 1.00 67.25 95 LYS A CA 1
ATOM 774 C C . LYS A 1 95 ? 28.423 0.070 -2.382 1.00 67.25 95 LYS A C 1
ATOM 776 O O . LYS A 1 95 ? 29.273 -0.526 -3.038 1.00 67.25 95 LYS A O 1
ATOM 781 N N . ALA A 1 96 ? 28.745 1.003 -1.484 1.00 69.81 96 ALA A N 1
ATOM 782 C CA . ALA A 1 96 ? 30.124 1.327 -1.112 1.00 69.81 96 ALA A CA 1
ATOM 783 C C . ALA A 1 96 ? 30.813 0.203 -0.309 1.00 69.81 96 ALA A C 1
ATOM 785 O O . ALA A 1 96 ? 32.040 0.148 -0.250 1.00 69.81 96 ALA A O 1
ATOM 786 N N . GLN A 1 97 ? 30.043 -0.716 0.278 1.00 66.31 97 GLN A N 1
ATOM 787 C CA . GLN A 1 97 ? 30.535 -1.841 1.068 1.00 66.31 97 GLN A CA 1
ATOM 788 C C . GLN A 1 97 ? 30.661 -3.084 0.168 1.00 66.31 97 GLN A C 1
ATOM 790 O O . GLN A 1 97 ? 29.793 -3.955 0.156 1.00 66.31 97 GLN A O 1
ATOM 795 N N . LYS A 1 98 ? 31.757 -3.180 -0.603 1.00 57.38 98 LYS A N 1
ATOM 796 C CA . LYS A 1 98 ? 32.011 -4.287 -1.558 1.00 57.38 98 LYS A CA 1
ATOM 797 C C . LYS A 1 98 ? 31.900 -5.701 -0.950 1.00 57.38 98 LYS A C 1
ATOM 799 O O . LYS A 1 98 ? 31.557 -6.626 -1.671 1.00 57.38 98 LYS A O 1
ATOM 804 N N . HIS A 1 99 ? 32.146 -5.871 0.352 1.00 57.56 99 HIS A N 1
ATOM 805 C CA . HIS A 1 99 ? 32.268 -7.190 0.996 1.00 57.56 99 HIS A CA 1
ATOM 806 C C . HIS A 1 99 ? 31.002 -7.731 1.689 1.00 57.56 99 HIS A C 1
ATOM 808 O O . HIS A 1 99 ? 31.009 -8.877 2.138 1.00 57.56 99 HIS A O 1
ATOM 814 N N . ILE A 1 100 ? 29.921 -6.951 1.807 1.00 57.19 100 ILE A N 1
ATOM 815 C CA . ILE A 1 100 ? 28.703 -7.406 2.511 1.00 57.19 100 ILE A CA 1
ATOM 816 C C . ILE A 1 100 ? 27.791 -8.225 1.583 1.00 57.19 100 ILE A C 1
ATOM 818 O O . ILE A 1 100 ? 27.189 -9.206 2.017 1.00 57.19 100 ILE A O 1
ATOM 822 N N . PHE A 1 101 ? 27.732 -7.874 0.294 1.00 52.84 101 PHE A N 1
ATOM 823 C CA . PHE A 1 101 ? 26.839 -8.534 -0.664 1.00 52.84 101 PHE A CA 1
ATOM 824 C C . PHE A 1 101 ? 27.194 -9.989 -0.948 1.00 52.84 101 PHE A C 1
ATOM 826 O O . PHE A 1 101 ? 26.295 -10.826 -0.993 1.00 52.84 101 PHE A O 1
ATOM 833 N N . GLU A 1 102 ? 28.482 -10.305 -1.096 1.00 53.00 102 GLU A N 1
ATOM 834 C CA . GLU A 1 102 ? 28.923 -11.678 -1.363 1.00 53.00 102 GLU A CA 1
ATOM 835 C C . GLU A 1 102 ? 28.550 -12.616 -0.212 1.00 53.00 102 GLU A C 1
ATOM 837 O O . GLU A 1 102 ? 28.052 -13.710 -0.455 1.00 53.00 102 GLU A O 1
ATOM 842 N N . LYS A 1 103 ? 28.691 -12.183 1.046 1.00 52.19 103 LYS A N 1
ATOM 843 C CA . LYS A 1 103 ? 28.353 -13.021 2.207 1.00 52.19 103 LYS A CA 1
ATOM 844 C C . LYS A 1 103 ? 26.849 -13.230 2.381 1.00 52.19 103 LYS A C 1
ATOM 846 O O . LYS A 1 103 ? 26.451 -14.342 2.706 1.00 52.19 103 LYS A O 1
ATOM 851 N N . PHE A 1 104 ? 26.031 -12.202 2.145 1.00 55.75 104 PHE A N 1
ATOM 852 C CA . PHE A 1 104 ? 24.584 -12.272 2.383 1.00 55.75 104 PHE A CA 1
ATOM 853 C C . PHE A 1 104 ? 23.861 -13.187 1.380 1.00 55.75 104 PHE A C 1
ATOM 855 O O . PHE A 1 104 ? 22.981 -13.951 1.765 1.00 55.75 104 PHE A O 1
ATOM 862 N N . PHE A 1 105 ? 24.266 -13.168 0.104 1.00 50.47 105 PHE A N 1
ATOM 863 C CA . PHE A 1 105 ? 23.718 -14.086 -0.903 1.00 50.47 105 PHE A CA 1
ATOM 864 C C . PHE A 1 105 ? 24.318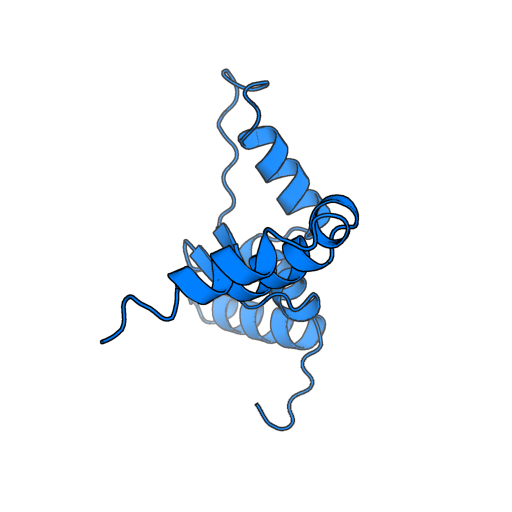 -15.499 -0.802 1.00 50.47 105 PHE A C 1
ATOM 866 O O . PHE A 1 105 ? 23.598 -16.480 -0.977 1.00 50.47 105 PHE A O 1
ATOM 873 N N . SER A 1 106 ? 25.601 -15.632 -0.436 1.00 47.81 106 SER A N 1
ATOM 874 C CA . SER A 1 106 ? 26.244 -16.951 -0.277 1.00 47.81 106 SER A CA 1
ATOM 875 C C . SER A 1 106 ? 25.753 -17.735 0.943 1.00 47.81 106 SER A C 1
ATOM 877 O O . SER A 1 106 ? 25.867 -18.957 0.964 1.00 47.81 106 SER A O 1
ATOM 879 N N . SER A 1 107 ? 25.219 -17.066 1.971 1.00 45.84 107 SER A N 1
ATOM 880 C CA . SER A 1 107 ? 24.630 -17.735 3.138 1.00 45.84 107 SER A CA 1
ATOM 881 C C . SER A 1 107 ? 23.187 -18.192 2.921 1.00 45.84 107 SER A C 1
ATOM 883 O O . SER A 1 107 ? 22.721 -19.036 3.674 1.00 45.84 107 SER A O 1
ATOM 885 N N . HIS A 1 108 ? 22.477 -17.639 1.929 1.00 46.56 108 HIS A N 1
ATOM 886 C CA . HIS A 1 108 ? 21.092 -18.023 1.624 1.00 46.56 108 HIS A CA 1
ATOM 887 C C . HIS A 1 108 ? 21.021 -19.220 0.664 1.00 46.56 108 HIS A C 1
ATOM 889 O O . HIS A 1 108 ? 20.134 -20.048 0.788 1.00 46.56 108 HIS A O 1
ATOM 895 N N . ASN A 1 109 ? 22.014 -19.380 -0.218 1.00 43.72 109 ASN A N 1
ATOM 896 C CA . ASN A 1 109 ? 22.126 -20.540 -1.115 1.00 43.72 109 ASN A CA 1
ATOM 897 C C . ASN A 1 109 ? 22.732 -21.792 -0.444 1.00 43.72 109 ASN A C 1
ATOM 899 O O . ASN A 1 109 ? 23.132 -22.718 -1.139 1.00 43.72 109 ASN A O 1
ATOM 903 N N . ARG A 1 110 ? 22.890 -21.805 0.886 1.00 43.47 110 ARG A N 1
ATOM 904 C CA . ARG A 1 110 ? 23.526 -22.907 1.634 1.00 43.47 110 ARG A CA 1
ATOM 905 C C . ARG A 1 110 ? 22.578 -23.654 2.571 1.00 43.47 110 ARG A C 1
ATOM 907 O O . ARG A 1 110 ? 23.039 -24.503 3.322 1.00 43.47 110 ARG A O 1
ATOM 914 N N . THR A 1 111 ? 21.291 -23.314 2.562 1.00 43.75 111 THR A N 1
ATOM 915 C CA . THR A 1 111 ? 20.268 -23.941 3.416 1.00 43.75 111 THR A CA 1
ATOM 916 C C . THR A 1 111 ? 19.275 -24.818 2.651 1.00 43.75 111 THR A C 1
ATOM 918 O O . THR A 1 111 ? 18.332 -25.295 3.271 1.00 43.75 111 THR A O 1
ATOM 921 N N . ASP A 1 112 ? 19.510 -25.060 1.357 1.00 44.66 112 ASP A N 1
ATOM 922 C CA . ASP A 1 112 ? 18.634 -25.857 0.482 1.00 44.66 112 ASP A CA 1
ATOM 923 C C . ASP A 1 112 ? 19.306 -27.147 -0.055 1.00 44.66 112 ASP A C 1
ATOM 925 O O . ASP A 1 112 ? 18.864 -27.673 -1.074 1.00 44.66 112 ASP A O 1
ATOM 929 N N . ASP A 1 113 ? 20.334 -27.670 0.633 1.00 37.28 113 ASP A N 1
ATOM 930 C CA . ASP A 1 113 ? 20.923 -29.006 0.390 1.00 37.28 113 ASP A CA 1
ATOM 931 C C . ASP A 1 113 ? 20.804 -29.909 1.632 1.00 37.28 113 ASP A C 1
ATOM 933 O O . ASP A 1 113 ? 21.197 -29.456 2.736 1.00 37.28 113 ASP A O 1
#

Secondary structure (DSSP, 8-state):
--SS---HHHHHHHHHHHHHTTPPPPSEEEE-S-HHHHHHHIIIIISS-HHHHHHHHHHHHSGGGTTS-----SSEEEE-HHHHHHHHHT-HHHHT-TTHHHHHHHTTTTS--

Sequence (113 aa):
MLSEKHNTEFIEYWLKSWLRMGASPPNEAHCGWSRALVTALCGAFNQQTIKNYVDSLFLSATKENKKCNQWRPPTFLRVDVAHVMHFCTKWKCIKAQKHIFEKFFSSHNRTDD

Foldseek 3Di:
DPDDPLALVVLLVVLQVCVVVVDQQDQEDEDEPDPSNLQSNCCNQQVDGPVVVVVLVVVLVPCPCVPDDRDDGSYHYHYDVVRVVVVVCPDPVNVVVPPPVVVVVVVVVPPPD

Organism: NCBI:txid488582

pLDDT: mean 78.61, std 17.46, range [37.28, 96.75]